Protein AF-A0A317IK65-F1 (afdb_monomer_lite)

Structure (mmCIF, N/CA/C/O backbone):
data_AF-A0A317IK65-F1
#
_entry.id   AF-A0A317IK65-F1
#
loop_
_atom_site.group_PDB
_atom_site.id
_atom_site.type_symbol
_atom_site.label_atom_id
_atom_site.label_alt_id
_atom_site.label_comp_id
_atom_site.label_asym_id
_atom_site.label_entity_id
_atom_site.label_seq_id
_atom_site.pdbx_PDB_ins_code
_atom_site.Cartn_x
_atom_site.Cartn_y
_atom_site.Cartn_z
_atom_site.occupancy
_atom_site.B_iso_or_equiv
_atom_site.auth_seq_id
_atom_site.auth_comp_id
_atom_site.auth_asym_id
_atom_site.auth_atom_id
_atom_site.pdbx_PDB_model_num
ATOM 1 N N . ILE A 1 1 ? 8.938 -0.773 -7.527 1.00 94.44 1 ILE A N 1
ATOM 2 C CA . ILE A 1 1 ? 9.910 -1.895 -7.416 1.00 94.44 1 ILE A CA 1
ATOM 3 C C . ILE A 1 1 ? 11.102 -1.515 -8.266 1.00 94.44 1 ILE A C 1
ATOM 5 O O . ILE A 1 1 ? 10.893 -1.146 -9.417 1.00 94.44 1 ILE A O 1
ATOM 9 N N . ASP A 1 2 ? 12.307 -1.528 -7.704 1.00 94.75 2 ASP A N 1
ATOM 10 C CA . ASP A 1 2 ? 13.546 -1.118 -8.379 1.00 94.75 2 ASP A CA 1
ATOM 11 C C . ASP A 1 2 ? 13.463 0.297 -8.987 1.00 94.75 2 ASP A C 1
ATOM 13 O O . ASP A 1 2 ? 14.029 0.568 -10.044 1.00 94.75 2 ASP A O 1
ATOM 17 N N . GLY A 1 3 ? 12.701 1.200 -8.351 1.00 91.25 3 GLY A N 1
ATOM 18 C CA . GLY A 1 3 ? 12.436 2.548 -8.866 1.00 91.25 3 GLY A CA 1
ATOM 19 C C . GLY A 1 3 ? 11.567 2.611 -10.130 1.00 91.25 3 GLY A C 1
ATOM 20 O O . GLY A 1 3 ? 11.463 3.677 -10.730 1.00 91.25 3 GLY A O 1
ATOM 21 N N . LYS A 1 4 ? 10.958 1.497 -10.554 1.00 90.12 4 LYS A N 1
ATOM 22 C CA . LYS A 1 4 ? 10.072 1.428 -11.724 1.00 90.12 4 LYS A CA 1
ATOM 23 C C . LYS A 1 4 ? 8.605 1.589 -11.332 1.00 90.12 4 LYS A C 1
ATOM 25 O O . LYS A 1 4 ? 8.147 0.979 -10.355 1.00 90.12 4 LYS A O 1
ATOM 30 N N . ASP A 1 5 ? 7.886 2.338 -12.163 1.00 89.88 5 ASP A N 1
ATOM 31 C CA . ASP A 1 5 ? 6.432 2.482 -12.123 1.00 89.88 5 ASP A CA 1
ATOM 32 C C . ASP A 1 5 ? 5.714 1.216 -12.617 1.00 89.88 5 ASP A C 1
ATOM 34 O O . ASP A 1 5 ? 6.293 0.356 -13.287 1.00 89.88 5 ASP A O 1
ATOM 38 N N . GLN A 1 6 ? 4.424 1.106 -12.289 1.00 90.69 6 GLN A N 1
ATOM 39 C CA . GLN A 1 6 ? 3.579 -0.019 -12.714 1.00 90.69 6 GLN A CA 1
ATOM 40 C C . GLN A 1 6 ? 3.214 0.023 -14.205 1.00 90.69 6 GLN A C 1
ATOM 42 O O . GLN A 1 6 ? 2.870 -1.007 -14.775 1.00 90.69 6 GLN A O 1
ATOM 47 N N . ALA A 1 7 ? 3.278 1.203 -14.821 1.00 89.44 7 ALA A N 1
ATOM 48 C CA . ALA A 1 7 ? 3.057 1.431 -16.245 1.00 89.44 7 ALA A CA 1
ATOM 49 C C . ALA A 1 7 ? 3.929 2.604 -16.709 1.00 89.44 7 ALA A C 1
ATOM 51 O O . ALA A 1 7 ? 4.247 3.490 -15.915 1.00 89.44 7 ALA A O 1
ATOM 52 N N . VAL A 1 8 ? 4.281 2.638 -17.994 1.00 87.88 8 VAL A N 1
ATOM 53 C CA . VAL A 1 8 ? 5.137 3.686 -18.571 1.00 87.88 8 VAL A CA 1
ATOM 54 C C . VAL A 1 8 ? 4.265 4.711 -19.302 1.00 87.88 8 VAL A C 1
ATOM 56 O O . VAL A 1 8 ? 3.518 4.321 -20.197 1.00 87.88 8 VAL A O 1
ATOM 59 N N . PRO A 1 9 ? 4.320 6.015 -18.974 1.00 86.69 9 PRO A N 1
ATOM 60 C CA . PRO A 1 9 ? 3.603 7.037 -19.735 1.00 86.69 9 PRO A CA 1
ATOM 61 C C . PRO A 1 9 ? 4.083 7.096 -21.195 1.00 86.69 9 PRO A C 1
ATOM 63 O O . PRO A 1 9 ? 5.280 7.205 -21.448 1.00 86.69 9 PRO A O 1
ATOM 66 N N . SER A 1 10 ? 3.157 7.083 -22.157 1.00 90.00 10 SER A N 1
ATOM 67 C CA . SER A 1 10 ? 3.445 7.115 -23.606 1.00 90.00 10 SER A CA 1
ATOM 68 C C . SER A 1 10 ? 2.719 8.261 -24.327 1.00 90.00 10 SER A C 1
ATOM 70 O O . SER A 1 10 ? 2.230 8.151 -25.455 1.00 90.00 10 SER A O 1
ATOM 72 N N . GLY A 1 11 ? 2.655 9.410 -23.650 1.00 88.25 11 GLY A N 1
ATOM 73 C CA . GLY A 1 11 ? 2.029 10.648 -24.117 1.00 88.25 11 GLY A CA 1
ATOM 74 C C . GLY A 1 11 ? 0.787 11.033 -23.306 1.00 88.25 11 GLY A C 1
ATOM 75 O O . GLY A 1 11 ? 0.463 10.380 -22.313 1.00 88.25 11 GLY A O 1
ATOM 76 N N . PRO A 1 12 ? 0.075 12.103 -23.707 1.00 85.06 12 PRO A N 1
ATOM 77 C CA . PRO A 1 12 ? -1.125 12.543 -23.005 1.00 85.06 12 PRO A CA 1
ATOM 78 C C . PRO A 1 12 ? -2.158 11.420 -22.945 1.00 85.06 12 PRO A C 1
ATOM 80 O O . PRO A 1 12 ? -2.553 10.887 -23.983 1.00 85.06 12 PRO A O 1
ATOM 83 N N . PHE A 1 13 ? -2.571 11.066 -21.727 1.00 81.38 13 PHE A N 1
ATOM 84 C CA . PHE A 1 13 ? -3.575 10.033 -21.462 1.00 81.38 13 PHE A CA 1
ATOM 85 C C . PHE A 1 13 ? -3.261 8.662 -22.091 1.00 81.38 13 PHE A C 1
ATOM 87 O O . PHE A 1 13 ? -4.177 7.910 -22.428 1.00 81.38 13 PHE A O 1
ATOM 94 N N . ARG A 1 14 ? -1.975 8.324 -22.265 1.00 85.69 14 ARG A N 1
ATOM 95 C CA . ARG A 1 14 ? -1.529 7.033 -22.804 1.00 85.69 14 ARG A CA 1
ATOM 96 C C . ARG A 1 14 ? -0.479 6.386 -21.914 1.00 85.69 14 ARG A C 1
ATOM 98 O O . ARG A 1 14 ? 0.385 7.063 -21.362 1.00 85.69 14 ARG A O 1
ATOM 105 N N . TRP A 1 15 ? -0.570 5.063 -21.810 1.00 87.94 15 TRP A N 1
ATOM 106 C CA . TRP A 1 15 ? 0.341 4.234 -21.033 1.00 87.94 15 TRP A CA 1
ATOM 107 C C . TRP A 1 15 ? 0.697 2.968 -21.805 1.00 87.94 15 TRP A C 1
ATOM 109 O O . TRP A 1 15 ? -0.167 2.324 -22.402 1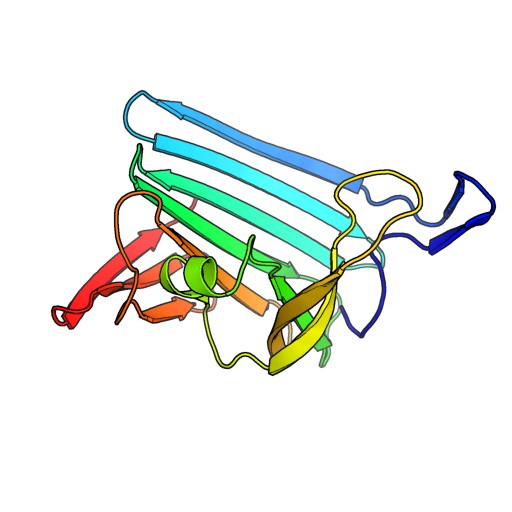.00 87.94 15 TRP A O 1
ATOM 119 N N . GLU A 1 16 ? 1.970 2.606 -21.755 1.00 87.25 16 GLU A N 1
ATOM 120 C CA . GLU A 1 16 ? 2.516 1.333 -22.204 1.00 87.25 16 GLU A CA 1
ATOM 121 C C . GLU A 1 16 ? 2.720 0.391 -21.016 1.00 87.25 16 GLU A C 1
ATOM 123 O O . GLU A 1 16 ? 2.941 0.824 -19.883 1.00 87.25 16 GLU A O 1
ATOM 128 N N . GLY A 1 17 ? 2.637 -0.915 -21.282 1.00 85.31 17 GLY A N 1
ATOM 129 C CA . GLY A 1 17 ? 2.792 -1.930 -20.240 1.00 85.31 17 GLY A CA 1
ATOM 130 C C . GLY A 1 17 ? 1.675 -1.866 -19.200 1.00 85.31 17 GLY A C 1
ATOM 131 O O . GLY A 1 17 ? 1.952 -1.806 -18.007 1.00 85.31 17 GLY A O 1
ATOM 132 N N . ARG A 1 18 ? 0.411 -1.839 -19.651 1.00 87.88 18 ARG A N 1
ATOM 133 C CA . ARG A 1 18 ? -0.749 -1.819 -18.751 1.00 87.88 18 ARG A CA 1
ATOM 134 C C . ARG A 1 18 ? -0.673 -3.011 -17.778 1.00 87.88 18 ARG A C 1
ATOM 136 O O . ARG A 1 18 ? -0.592 -4.143 -18.257 1.00 87.88 18 ARG A O 1
ATOM 143 N N . PRO A 1 19 ? -0.753 -2.781 -16.456 1.00 93.12 19 PRO A N 1
ATOM 144 C CA . PRO A 1 19 ? -0.772 -3.866 -15.489 1.00 93.12 19 PRO A CA 1
ATOM 145 C C . PRO A 1 19 ? -2.021 -4.735 -15.658 1.00 93.12 19 PRO A C 1
ATOM 147 O O . PRO A 1 19 ? -3.117 -4.231 -15.929 1.00 93.12 19 PRO A O 1
ATOM 150 N N . GLU A 1 20 ? -1.864 -6.036 -15.446 1.00 95.62 20 GLU A N 1
ATOM 151 C CA . GLU A 1 20 ? -2.983 -6.964 -15.301 1.00 95.62 20 GLU A CA 1
ATOM 152 C C . GLU A 1 20 ? -3.437 -6.958 -13.840 1.00 95.62 20 GLU A C 1
ATOM 154 O O . GLU A 1 20 ? -2.630 -7.166 -12.936 1.00 95.62 20 GLU A O 1
ATOM 159 N N . THR A 1 21 ? -4.721 -6.714 -13.586 1.00 96.81 21 THR A N 1
ATOM 160 C CA . THR A 1 21 ? -5.263 -6.646 -12.225 1.00 96.81 21 THR A CA 1
ATOM 161 C C . THR A 1 21 ? -6.387 -7.649 -12.022 1.00 96.81 21 THR A C 1
ATOM 163 O O . THR A 1 21 ? -7.193 -7.900 -12.919 1.00 96.81 21 THR A O 1
ATOM 166 N N . ARG A 1 22 ? -6.456 -8.224 -10.818 1.00 97.62 22 ARG A N 1
ATOM 167 C CA . ARG A 1 22 ? -7.472 -9.216 -10.460 1.00 97.62 22 ARG A CA 1
ATOM 168 C C . ARG A 1 22 ? -7.862 -9.108 -8.990 1.00 97.62 22 ARG A C 1
ATOM 170 O O . ARG A 1 22 ? -6.997 -9.082 -8.120 1.00 97.62 22 ARG A O 1
ATOM 177 N N . ILE A 1 23 ? -9.166 -9.136 -8.715 1.00 98.25 23 ILE A N 1
ATOM 178 C CA . ILE A 1 23 ? -9.695 -9.418 -7.374 1.00 98.25 23 ILE A CA 1
ATOM 179 C C . ILE A 1 23 ? -9.747 -10.941 -7.214 1.00 98.25 23 ILE A C 1
ATOM 181 O O . ILE A 1 23 ? -10.359 -11.633 -8.031 1.00 98.25 23 ILE A O 1
ATOM 185 N N . ARG A 1 24 ? -9.063 -11.466 -6.197 1.00 95.88 24 ARG A N 1
ATOM 186 C CA . ARG A 1 24 ? -9.030 -12.897 -5.860 1.00 95.88 24 ARG A CA 1
ATOM 187 C C . ARG A 1 24 ? -10.149 -13.250 -4.891 1.00 95.88 24 ARG A C 1
ATOM 189 O O . ARG A 1 24 ? -10.816 -14.260 -5.080 1.00 95.88 24 ARG A O 1
ATOM 196 N N . GLU A 1 25 ? -10.361 -12.392 -3.898 1.00 95.56 25 GLU A N 1
ATOM 197 C CA . GLU A 1 25 ? -11.394 -12.549 -2.882 1.00 95.56 25 GLU A CA 1
ATOM 198 C C . GLU A 1 25 ? -11.934 -11.180 -2.458 1.00 95.56 25 GLU A C 1
ATOM 200 O O . GLU A 1 25 ? -11.194 -10.198 -2.353 1.00 95.56 25 GLU A O 1
ATOM 205 N N . TRP A 1 26 ? -13.238 -11.132 -2.208 1.00 97.25 26 TRP A N 1
ATOM 206 C CA . TRP A 1 26 ? -13.921 -10.001 -1.601 1.00 97.25 26 TRP A CA 1
ATOM 207 C C . TRP A 1 26 ? -15.012 -10.526 -0.674 1.00 97.25 26 TRP A C 1
ATOM 209 O O . TRP A 1 26 ? -15.854 -11.322 -1.095 1.00 97.25 26 TRP A O 1
ATOM 219 N N . ALA A 1 27 ? -15.018 -10.061 0.570 1.00 95.50 27 ALA A N 1
ATOM 220 C CA . ALA A 1 27 ? -16.060 -10.381 1.533 1.00 95.50 27 ALA A CA 1
ATOM 221 C C . ALA A 1 27 ? -16.355 -9.170 2.417 1.00 95.50 27 ALA A C 1
ATOM 223 O O . ALA A 1 27 ? -15.445 -8.460 2.839 1.00 95.50 27 ALA A O 1
ATOM 224 N N . SER A 1 28 ? -17.631 -8.965 2.731 1.00 97.19 28 SER A N 1
ATOM 225 C CA . SER A 1 28 ? -18.087 -7.899 3.620 1.00 97.19 28 SER A CA 1
ATOM 226 C C . SER A 1 28 ? -19.099 -8.461 4.612 1.00 97.19 28 SER A C 1
ATOM 228 O O . SER A 1 28 ? -20.075 -9.098 4.216 1.00 97.19 28 SER A O 1
ATOM 230 N N . THR A 1 29 ? -18.850 -8.250 5.900 1.00 95.81 29 THR A N 1
ATOM 231 C CA . THR A 1 29 ? -19.754 -8.573 7.011 1.00 95.81 29 THR A CA 1
ATOM 232 C C . THR A 1 29 ? -19.970 -7.323 7.870 1.00 95.81 29 THR A C 1
ATOM 234 O O . THR A 1 29 ? -19.255 -6.327 7.697 1.00 95.81 29 THR A O 1
ATOM 237 N N . PRO A 1 30 ? -20.934 -7.320 8.807 1.00 97.00 30 PRO A N 1
ATOM 238 C CA . PRO A 1 30 ? -21.096 -6.200 9.735 1.00 97.00 30 PRO A CA 1
ATOM 239 C C . PRO A 1 30 ? -19.833 -5.898 10.561 1.00 97.00 30 PRO A C 1
ATOM 241 O O . PRO A 1 30 ? -19.576 -4.743 10.884 1.00 97.00 30 PRO A O 1
ATOM 244 N N . GLU A 1 31 ? -19.013 -6.911 10.849 1.00 92.56 31 GLU A N 1
ATOM 245 C CA . GLU A 1 31 ? -17.827 -6.812 11.707 1.00 92.56 31 GLU A CA 1
ATOM 246 C C . GLU A 1 31 ? -16.533 -6.558 10.924 1.00 92.56 31 GLU A C 1
ATOM 248 O O . GLU A 1 31 ? -15.577 -6.011 11.480 1.00 92.56 31 GLU A O 1
ATOM 253 N N . ARG A 1 32 ? -16.457 -6.967 9.648 1.00 92.00 32 ARG A N 1
ATOM 254 C CA . ARG A 1 32 ? -15.226 -6.828 8.857 1.00 92.00 32 ARG A CA 1
ATOM 255 C C . ARG A 1 32 ? -15.428 -6.738 7.348 1.00 92.00 32 ARG A C 1
ATOM 257 O O . ARG A 1 32 ? -16.393 -7.279 6.822 1.00 92.00 32 ARG A O 1
ATOM 264 N N . ASP A 1 33 ? -14.452 -6.157 6.655 1.00 95.44 33 ASP A N 1
ATOM 265 C CA . ASP A 1 33 ? -14.266 -6.306 5.205 1.00 95.44 33 ASP A CA 1
ATOM 266 C C . ASP A 1 33 ? -12.922 -6.963 4.894 1.00 95.44 33 ASP A C 1
ATOM 268 O O . ASP A 1 33 ? -11.916 -6.664 5.539 1.00 95.44 33 ASP A O 1
ATOM 272 N N . LEU A 1 34 ? -12.905 -7.830 3.886 1.00 94.94 34 LEU A N 1
ATOM 273 C CA . LEU A 1 34 ? -11.715 -8.458 3.325 1.00 94.94 34 LEU A CA 1
ATOM 274 C C . LEU A 1 34 ? -11.653 -8.160 1.826 1.00 94.94 34 LEU A C 1
ATOM 276 O O . LEU A 1 34 ? -12.601 -8.442 1.093 1.00 94.94 34 LEU A O 1
ATOM 280 N N . LEU A 1 35 ? -10.510 -7.651 1.371 1.00 96.56 35 LEU A N 1
ATOM 281 C CA . LEU A 1 35 ? -10.153 -7.579 -0.044 1.00 96.56 35 LEU A CA 1
ATOM 282 C C . LEU A 1 35 ? -8.807 -8.263 -0.242 1.0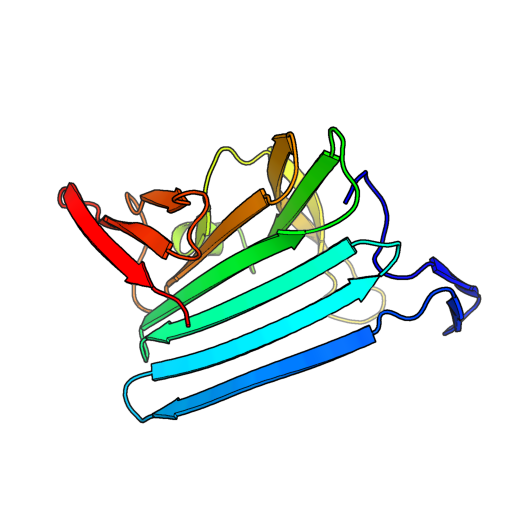0 96.56 35 LEU A C 1
ATOM 284 O O . LEU A 1 35 ? -7.841 -7.912 0.429 1.00 96.56 35 LEU A O 1
ATOM 288 N N . ASP A 1 36 ? -8.733 -9.176 -1.201 1.00 96.00 36 ASP A N 1
ATOM 289 C CA . ASP A 1 36 ? -7.489 -9.732 -1.723 1.00 96.00 36 ASP A CA 1
ATOM 290 C C . ASP A 1 36 ? -7.416 -9.455 -3.223 1.00 96.00 36 ASP A C 1
ATOM 292 O O . ASP A 1 36 ? -8.237 -9.952 -4.000 1.00 96.00 36 ASP A O 1
ATOM 296 N N . ALA A 1 37 ? -6.443 -8.649 -3.634 1.00 97.56 37 ALA A N 1
ATOM 297 C CA . ALA A 1 37 ? -6.256 -8.272 -5.025 1.00 97.56 37 ALA A CA 1
ATOM 298 C C . ALA A 1 37 ? -4.783 -8.348 -5.425 1.00 97.56 37 ALA A C 1
ATOM 300 O O . ALA A 1 37 ? -3.886 -8.112 -4.618 1.00 97.56 37 ALA A O 1
ATOM 301 N N . GLU A 1 38 ? -4.536 -8.645 -6.695 1.00 97.25 38 GLU A N 1
ATOM 302 C CA . GLU A 1 38 ? -3.197 -8.670 -7.273 1.00 97.25 38 GLU A CA 1
ATOM 303 C C . GLU A 1 38 ? -3.091 -7.783 -8.513 1.00 97.25 38 GLU A C 1
ATOM 305 O O . GLU A 1 38 ? -4.058 -7.573 -9.250 1.00 97.25 38 GLU A O 1
ATOM 310 N N . CYS A 1 39 ? -1.885 -7.269 -8.721 1.00 97.12 39 CYS A N 1
ATOM 311 C CA . CYS A 1 39 ? -1.460 -6.489 -9.868 1.00 97.12 39 CYS A CA 1
ATOM 312 C C . CYS A 1 39 ? -0.180 -7.121 -10.429 1.00 97.12 39 CYS A C 1
ATOM 314 O O . CYS A 1 39 ? 0.795 -7.296 -9.696 1.00 97.12 39 CYS A O 1
ATOM 316 N N . ARG A 1 40 ? -0.176 -7.480 -11.714 1.00 96.88 40 ARG A N 1
ATOM 317 C CA . ARG A 1 40 ? 0.965 -8.075 -12.416 1.00 96.88 40 ARG A CA 1
ATOM 318 C C . ARG A 1 40 ? 1.516 -7.080 -13.422 1.00 96.88 40 ARG A C 1
ATOM 320 O O . ARG A 1 40 ? 0.780 -6.574 -14.267 1.00 96.88 40 ARG A O 1
ATOM 327 N N . TYR A 1 41 ? 2.810 -6.802 -13.331 1.00 95.00 41 TYR A N 1
ATOM 328 C CA . TYR A 1 41 ? 3.493 -5.865 -14.220 1.00 95.00 41 TYR A CA 1
ATOM 329 C C . TYR A 1 41 ? 4.996 -6.127 -14.214 1.00 95.00 41 TYR A C 1
ATOM 331 O O . TYR A 1 41 ? 5.568 -6.481 -13.187 1.00 95.00 41 TYR A O 1
ATOM 339 N N . SER A 1 42 ? 5.652 -5.950 -15.362 1.00 92.69 42 SER A N 1
ATOM 340 C CA . SER A 1 42 ? 7.118 -6.036 -15.480 1.00 92.69 42 SER A CA 1
ATOM 341 C C . SER A 1 42 ? 7.744 -7.311 -14.876 1.00 92.69 42 SER A C 1
ATOM 343 O O . SER A 1 42 ? 8.855 -7.264 -14.356 1.00 92.69 42 SER A O 1
ATOM 345 N N . GLY A 1 43 ? 7.029 -8.443 -14.925 1.00 94.06 43 GLY A N 1
ATOM 346 C CA . GLY A 1 43 ? 7.463 -9.727 -14.353 1.00 94.06 43 GLY A CA 1
ATOM 347 C C . GLY A 1 43 ? 7.220 -9.899 -12.847 1.00 94.06 43 GLY A C 1
ATOM 348 O O . GLY A 1 43 ? 7.501 -10.969 -12.316 1.00 94.06 43 GLY A O 1
ATOM 349 N N . PHE A 1 44 ? 6.677 -8.889 -12.167 1.00 96.69 44 PHE A N 1
ATOM 350 C CA . PHE A 1 44 ? 6.337 -8.927 -10.747 1.00 96.69 44 PHE A CA 1
ATOM 351 C C . PHE A 1 44 ? 4.845 -9.165 -10.523 1.00 96.69 44 PHE A C 1
ATOM 353 O O . PHE A 1 44 ? 4.005 -8.823 -11.360 1.00 96.69 44 PHE A O 1
ATOM 360 N N . VAL A 1 45 ? 4.524 -9.695 -9.346 1.00 96.88 45 VAL A N 1
ATOM 361 C CA . VAL A 1 45 ? 3.174 -9.757 -8.791 1.00 96.88 45 VAL A CA 1
ATOM 362 C C . VAL A 1 45 ? 3.169 -8.961 -7.493 1.00 96.88 45 VAL A C 1
ATOM 364 O O . VAL A 1 45 ? 3.875 -9.301 -6.547 1.00 96.88 45 VAL A O 1
ATOM 367 N N . HIS A 1 46 ? 2.358 -7.909 -7.438 1.00 96.56 46 HIS A N 1
ATOM 368 C CA . HIS A 1 46 ? 2.024 -7.203 -6.207 1.00 96.56 46 HIS A CA 1
ATOM 369 C C . HIS A 1 46 ? 0.636 -7.644 -5.752 1.00 96.56 46 HIS A C 1
ATOM 371 O O . HIS A 1 46 ? -0.369 -7.235 -6.331 1.00 96.56 46 HIS A O 1
ATOM 377 N N . ARG A 1 47 ? 0.575 -8.477 -4.711 1.00 95.62 47 ARG A N 1
ATOM 378 C CA . ARG A 1 47 ? -0.672 -8.880 -4.052 1.00 95.62 47 ARG A CA 1
ATOM 379 C C . ARG A 1 47 ? -0.882 -8.025 -2.806 1.00 95.62 47 ARG A C 1
ATOM 381 O O . ARG A 1 47 ? -0.061 -8.066 -1.892 1.00 95.62 47 ARG A O 1
ATOM 388 N N . ARG A 1 48 ? -1.978 -7.266 -2.759 1.00 96.25 48 ARG A N 1
ATOM 389 C CA . ARG A 1 48 ? -2.387 -6.462 -1.604 1.00 96.25 48 ARG A CA 1
ATOM 390 C C . ARG A 1 48 ? -3.649 -7.042 -0.985 1.00 96.25 48 ARG A C 1
ATOM 392 O O . ARG A 1 48 ? -4.673 -7.185 -1.652 1.00 96.25 48 ARG A O 1
ATOM 399 N N . ARG A 1 49 ? -3.581 -7.289 0.320 1.00 94.75 49 ARG A N 1
ATOM 400 C CA . ARG A 1 49 ? -4.738 -7.635 1.143 1.00 94.75 49 ARG A CA 1
ATOM 401 C C . ARG A 1 49 ? -5.097 -6.507 2.085 1.00 94.75 49 ARG A C 1
ATOM 403 O O . ARG A 1 49 ? -4.219 -5.920 2.714 1.00 94.75 49 ARG A O 1
ATOM 410 N N . PHE A 1 50 ? -6.392 -6.264 2.202 1.00 94.81 50 PHE A N 1
ATOM 411 C CA . PHE A 1 50 ? -6.983 -5.379 3.187 1.00 94.81 50 PHE A CA 1
ATOM 412 C C . PHE A 1 50 ? -7.880 -6.191 4.108 1.00 94.81 50 PHE A C 1
ATOM 414 O O . PHE A 1 50 ? -8.726 -6.942 3.630 1.00 94.81 50 PHE A O 1
ATOM 421 N N . LEU A 1 51 ? -7.730 -5.995 5.413 1.00 93.25 51 LEU A N 1
ATOM 422 C CA . LEU A 1 51 ? -8.708 -6.423 6.405 1.00 93.25 51 LEU A CA 1
ATOM 423 C C . LEU A 1 51 ? -9.127 -5.206 7.207 1.00 93.25 51 LEU A C 1
ATOM 425 O O . LEU A 1 51 ? -8.347 -4.678 7.999 1.00 93.25 51 LEU A O 1
ATOM 429 N N . PHE A 1 52 ? -10.356 -4.766 6.990 1.00 92.62 52 PHE A N 1
ATOM 430 C CA . PHE A 1 52 ? -10.960 -3.720 7.789 1.00 92.62 52 PHE A CA 1
ATOM 431 C C . PHE A 1 52 ? -11.750 -4.365 8.921 1.00 92.62 52 PHE A C 1
ATOM 433 O O . PHE A 1 52 ? -12.729 -5.057 8.670 1.00 92.62 52 PHE A O 1
ATOM 440 N N . LEU A 1 53 ? -11.315 -4.168 10.159 1.00 89.56 53 LEU A N 1
ATOM 441 C CA . LEU A 1 53 ? -12.050 -4.525 11.366 1.00 89.56 53 LEU A CA 1
ATOM 442 C C . LEU A 1 53 ? -12.893 -3.317 11.753 1.00 89.56 53 LEU A C 1
ATOM 444 O O . LEU A 1 53 ? -12.356 -2.293 12.182 1.00 89.56 53 LEU A O 1
ATOM 448 N N . LYS A 1 54 ? -14.201 -3.417 11.530 1.00 88.06 54 LYS A N 1
ATOM 449 C CA . LYS A 1 54 ? -15.092 -2.265 11.619 1.00 88.06 54 LYS A CA 1
ATOM 450 C C . LYS A 1 54 ? -15.324 -1.844 13.072 1.00 88.06 54 LYS A C 1
ATOM 452 O O . LYS A 1 54 ? -15.472 -2.717 13.927 1.00 88.06 54 LYS A O 1
ATOM 457 N N . PRO A 1 55 ? -15.440 -0.530 13.333 1.00 92.00 55 PRO A N 1
ATOM 458 C CA . PRO A 1 55 ? -15.171 0.590 12.418 1.00 92.00 55 PRO A CA 1
ATOM 459 C C . PRO A 1 55 ? -13.713 1.092 12.476 1.00 92.00 55 PRO A C 1
ATOM 461 O O . PRO A 1 55 ? -13.379 2.093 11.845 1.00 92.00 55 PRO A O 1
ATOM 464 N N . ASP A 1 56 ? -12.845 0.416 13.227 1.00 90.12 56 ASP A N 1
ATOM 465 C CA . ASP A 1 56 ? -11.711 1.083 13.862 1.00 90.12 56 ASP A CA 1
ATOM 466 C C . ASP A 1 56 ? -10.370 0.877 13.170 1.00 90.12 56 ASP A C 1
ATOM 468 O O . ASP A 1 56 ? -9.512 1.749 13.268 1.00 90.12 56 ASP A O 1
ATOM 472 N N . LEU A 1 57 ? -10.138 -0.263 12.514 1.00 90.06 57 LEU A N 1
ATOM 473 C CA . LEU A 1 57 ? -8.775 -0.666 12.165 1.00 90.06 57 LEU A CA 1
ATOM 474 C C . LEU A 1 57 ? -8.691 -1.299 10.783 1.00 90.06 57 LEU A C 1
ATOM 476 O O . LEU A 1 57 ? -9.257 -2.359 10.536 1.00 90.06 57 LEU A O 1
ATOM 480 N N . LEU A 1 58 ? -7.903 -0.694 9.902 1.00 93.56 58 LEU A N 1
ATOM 481 C CA . LEU A 1 58 ? -7.550 -1.245 8.602 1.00 93.56 58 LEU A CA 1
ATOM 482 C C . LEU A 1 58 ? -6.140 -1.829 8.648 1.00 93.56 58 LEU A C 1
ATOM 484 O O . LEU A 1 58 ? -5.177 -1.112 8.900 1.00 93.56 58 LEU A O 1
ATOM 488 N N . LEU A 1 59 ? -6.016 -3.119 8.356 1.00 92.56 59 LEU A N 1
ATOM 489 C CA . LEU A 1 59 ? -4.745 -3.814 8.178 1.00 92.56 59 LEU A CA 1
ATOM 490 C C . LEU A 1 59 ? -4.469 -3.998 6.688 1.00 92.56 59 LEU A C 1
ATOM 492 O O . LEU A 1 59 ? -5.359 -4.385 5.930 1.00 92.56 59 LEU A O 1
ATOM 496 N N . ILE A 1 60 ? -3.233 -3.725 6.280 1.00 94.62 60 ILE A N 1
ATOM 497 C CA . ILE A 1 60 ? -2.779 -3.755 4.891 1.00 94.62 60 ILE A CA 1
ATOM 498 C C . ILE A 1 60 ? -1.553 -4.656 4.820 1.00 94.62 60 ILE A C 1
ATOM 500 O O . ILE A 1 60 ? -0.592 -4.446 5.559 1.00 94.62 60 ILE A O 1
ATOM 504 N N . LEU A 1 61 ? -1.579 -5.644 3.929 1.00 93.31 61 LEU A N 1
ATOM 505 C CA . LEU A 1 61 ? -0.462 -6.552 3.688 1.00 93.31 61 LEU A CA 1
ATOM 506 C C . LEU A 1 61 ? -0.143 -6.597 2.200 1.00 93.31 61 LEU A C 1
ATOM 508 O O . LEU A 1 61 ? -0.958 -7.054 1.400 1.00 93.31 61 LEU A O 1
ATOM 512 N N . ASP A 1 62 ? 1.063 -6.168 1.864 1.00 94.31 62 ASP A N 1
ATOM 513 C CA . ASP A 1 62 ? 1.654 -6.301 0.545 1.00 94.31 62 ASP A CA 1
ATOM 514 C C . ASP A 1 62 ? 2.576 -7.511 0.516 1.00 94.31 62 ASP A C 1
ATOM 516 O O . ASP A 1 62 ? 3.477 -7.640 1.343 1.00 94.31 62 ASP A O 1
ATOM 520 N N . GLN A 1 63 ? 2.359 -8.378 -0.463 1.00 93.69 63 GLN A N 1
ATOM 521 C CA . GLN A 1 63 ? 3.245 -9.473 -0.819 1.00 93.69 63 GLN A CA 1
ATOM 522 C C . GLN A 1 63 ? 3.726 -9.243 -2.248 1.00 93.69 63 GLN A C 1
ATOM 524 O O . GLN A 1 63 ? 2.915 -9.074 -3.163 1.00 93.69 63 GLN A O 1
ATOM 529 N N . ILE A 1 64 ? 5.043 -9.215 -2.419 1.00 95.19 64 ILE A N 1
ATOM 530 C CA . ILE A 1 64 ? 5.690 -9.028 -3.712 1.00 95.19 64 ILE A CA 1
ATOM 531 C C . ILE A 1 64 ? 6.387 -10.320 -4.110 1.00 95.19 64 ILE A C 1
ATOM 533 O O . ILE A 1 64 ? 7.202 -10.846 -3.355 1.00 95.19 64 ILE A O 1
ATOM 537 N N . GLU A 1 65 ? 6.084 -10.797 -5.309 1.00 95.44 65 GLU A N 1
ATOM 538 C CA . GLU A 1 65 ? 6.721 -11.941 -5.959 1.00 95.44 65 GLU A CA 1
ATOM 539 C C . GLU A 1 65 ? 7.266 -11.508 -7.322 1.00 95.44 65 GLU A C 1
ATOM 541 O O . GLU A 1 65 ? 6.823 -10.506 -7.891 1.00 95.44 65 GLU A O 1
ATOM 546 N N . GLY A 1 66 ? 8.236 -12.242 -7.860 1.00 95.81 66 GLY A N 1
ATOM 547 C CA . GLY A 1 66 ? 8.872 -11.872 -9.117 1.00 95.81 66 GLY A CA 1
ATOM 548 C C . GLY A 1 66 ? 10.121 -12.693 -9.420 1.00 95.81 66 GLY A C 1
ATOM 549 O O . GLY A 1 66 ? 10.298 -13.770 -8.844 1.00 95.81 66 GLY A O 1
ATOM 550 N N . PRO A 1 67 ? 10.975 -12.199 -10.332 1.00 96.19 67 PRO A N 1
ATOM 551 C CA . PRO A 1 67 ? 12.226 -12.849 -10.696 1.00 96.19 67 PRO A CA 1
ATOM 552 C C . PRO A 1 67 ? 13.133 -13.107 -9.487 1.00 96.19 67 PRO A C 1
ATOM 554 O O . PRO A 1 67 ? 13.053 -12.433 -8.462 1.00 96.19 67 PRO A O 1
ATOM 557 N N . THR A 1 68 ? 14.025 -14.088 -9.617 1.00 93.88 68 THR A N 1
ATOM 558 C CA . THR A 1 68 ? 15.076 -14.332 -8.626 1.00 93.88 68 THR A CA 1
ATOM 559 C C . THR A 1 68 ? 16.096 -13.198 -8.635 1.00 93.88 68 THR A C 1
ATOM 561 O O . THR A 1 68 ? 16.488 -12.740 -9.709 1.00 93.88 68 THR A O 1
ATOM 564 N N . GLY A 1 69 ? 16.611 -12.839 -7.464 1.00 93.81 69 GLY A N 1
ATOM 565 C CA . GLY A 1 69 ? 17.647 -11.822 -7.317 1.00 93.81 69 GLY A CA 1
ATOM 566 C C . GLY A 1 69 ? 17.340 -10.867 -6.174 1.00 93.81 69 GLY A C 1
ATOM 567 O O . GLY A 1 69 ? 16.345 -11.024 -5.467 1.00 93.81 69 GLY A O 1
ATOM 568 N N . GLU A 1 70 ? 18.224 -9.892 -6.001 1.00 96.25 70 GLU A N 1
ATOM 569 C CA . GLU A 1 70 ? 18.039 -8.799 -5.053 1.00 96.25 70 GLU A CA 1
ATOM 570 C C . GLU A 1 70 ? 17.164 -7.714 -5.675 1.00 96.25 70 GLU A C 1
ATOM 572 O O . GLU A 1 70 ? 17.433 -7.246 -6.785 1.00 96.25 70 GLU A O 1
ATOM 577 N N . HIS A 1 71 ? 16.141 -7.294 -4.937 1.00 96.38 71 HIS A N 1
ATOM 578 C CA . HIS A 1 71 ? 15.205 -6.265 -5.365 1.00 96.38 71 HIS A CA 1
ATOM 579 C C . HIS A 1 71 ? 15.046 -5.185 -4.307 1.00 96.38 71 HIS A C 1
ATOM 581 O O . HIS A 1 71 ? 15.140 -5.428 -3.102 1.00 96.38 71 HIS A O 1
ATOM 587 N N . ARG A 1 72 ? 14.740 -3.975 -4.775 1.00 96.25 72 ARG A N 1
ATOM 588 C CA . ARG A 1 72 ? 14.364 -2.842 -3.938 1.00 96.25 72 ARG A CA 1
ATOM 589 C C . ARG A 1 72 ? 12.852 -2.661 -3.961 1.00 96.25 72 ARG A C 1
ATOM 591 O O . ARG A 1 72 ? 12.263 -2.275 -4.975 1.00 96.25 72 ARG A O 1
ATOM 598 N N . ILE A 1 73 ? 12.221 -2.918 -2.824 1.00 95.50 73 ILE A N 1
ATOM 599 C CA . ILE A 1 73 ? 10.779 -2.815 -2.631 1.00 95.50 73 ILE A CA 1
ATOM 600 C C . ILE A 1 73 ? 10.464 -1.572 -1.809 1.00 95.50 73 ILE A C 1
ATOM 602 O O . ILE A 1 73 ? 11.053 -1.334 -0.757 1.00 95.50 73 ILE A O 1
ATOM 606 N N . GLU A 1 74 ? 9.537 -0.771 -2.321 1.00 95.62 74 GLU A N 1
ATOM 607 C CA . GLU A 1 74 ? 9.200 0.552 -1.803 1.00 95.62 74 GLU A CA 1
ATOM 608 C C . GLU A 1 74 ? 7.685 0.605 -1.586 1.00 95.62 74 GLU A C 1
ATOM 610 O O . GLU A 1 74 ? 6.914 0.421 -2.532 1.00 95.62 74 GLU A O 1
ATOM 615 N N . GLN A 1 75 ? 7.254 0.842 -0.347 1.00 96.19 75 GLN A N 1
ATOM 616 C CA . GLN A 1 75 ? 5.850 1.079 -0.013 1.00 96.19 75 GLN A CA 1
ATOM 617 C C . GLN A 1 75 ? 5.685 2.533 0.429 1.00 96.19 75 GLN A C 1
ATOM 619 O O . GLN A 1 75 ? 6.139 2.932 1.504 1.00 96.19 75 GLN A O 1
ATOM 624 N N . PHE A 1 76 ? 5.037 3.325 -0.422 1.00 96.50 76 PHE A N 1
ATOM 625 C CA . PHE A 1 76 ? 4.823 4.753 -0.205 1.00 96.50 76 PHE A CA 1
ATOM 626 C C . PHE A 1 76 ? 3.508 5.022 0.528 1.00 96.50 76 PHE A C 1
ATOM 628 O O . PHE A 1 76 ? 2.461 4.476 0.176 1.00 96.50 76 PHE A O 1
ATOM 635 N N . TRP A 1 77 ? 3.567 5.916 1.514 1.00 96.56 77 TRP A N 1
ATOM 636 C CA . TRP A 1 77 ? 2.428 6.369 2.303 1.00 96.56 77 TRP A CA 1
ATOM 637 C C . TRP A 1 77 ? 2.349 7.887 2.296 1.00 96.56 77 TRP A C 1
ATOM 639 O O . TRP A 1 77 ? 3.336 8.571 2.564 1.00 96.56 77 TRP A O 1
ATOM 649 N N . HIS A 1 78 ? 1.151 8.402 2.042 1.00 95.62 78 HIS A N 1
ATOM 650 C CA . HIS A 1 78 ? 0.852 9.828 2.044 1.00 95.62 78 HIS A CA 1
ATOM 651 C C . HIS A 1 78 ? -0.237 10.086 3.082 1.00 95.62 78 HIS A C 1
ATOM 653 O O . HIS A 1 78 ? -1.371 9.632 2.925 1.00 95.62 78 HIS A O 1
ATOM 659 N N . ALA A 1 79 ? 0.106 10.788 4.158 1.00 91.75 79 ALA A N 1
ATOM 660 C CA . ALA A 1 79 ? -0.853 11.124 5.200 1.00 91.75 79 ALA A CA 1
ATOM 661 C C . ALA A 1 79 ? -1.624 12.406 4.843 1.00 91.75 79 ALA A C 1
ATOM 663 O O . ALA A 1 79 ? -1.106 13.306 4.182 1.00 91.75 79 ALA A O 1
ATOM 664 N N . GLY A 1 80 ? -2.867 12.522 5.321 1.00 88.50 80 GLY A N 1
ATOM 665 C CA . GLY A 1 80 ? -3.711 13.704 5.084 1.00 88.50 80 GLY A CA 1
ATOM 666 C C . GLY A 1 80 ? -3.202 15.002 5.734 1.00 88.50 80 GLY A C 1
ATOM 667 O O . GLY A 1 80 ? -3.752 16.069 5.463 1.00 88.50 80 GLY A O 1
ATOM 668 N N . GLY A 1 81 ? -2.170 14.908 6.572 1.00 88.38 81 GLY A N 1
ATOM 669 C CA . GLY A 1 81 ? -1.497 15.986 7.289 1.00 88.38 81 GLY A CA 1
ATOM 670 C C . GLY A 1 81 ? -0.571 15.402 8.368 1.00 88.38 81 GLY A C 1
ATOM 671 O O . GLY A 1 81 ? -0.615 14.191 8.601 1.00 88.38 81 GLY A O 1
ATOM 672 N N . PRO A 1 82 ? 0.245 16.222 9.054 1.00 88.00 82 PRO A N 1
ATOM 673 C CA . PRO A 1 82 ? 1.203 15.737 10.050 1.00 88.00 82 PRO A CA 1
ATOM 674 C C . PRO A 1 82 ? 0.574 14.896 11.170 1.00 88.00 82 PRO A C 1
ATOM 676 O O . PRO A 1 82 ? 1.133 13.871 11.546 1.00 88.00 82 PRO A O 1
ATOM 679 N N . GLN A 1 83 ? -0.614 15.274 11.660 1.00 88.81 83 GLN A N 1
ATOM 680 C CA . GLN A 1 83 ? -1.303 14.558 12.743 1.00 88.81 83 GLN A CA 1
ATOM 681 C C . GLN A 1 83 ? -1.797 13.167 12.322 1.00 88.81 83 GLN A C 1
ATOM 683 O O . GLN A 1 83 ? -1.901 12.274 13.158 1.00 88.81 83 GLN A O 1
ATOM 688 N N . ALA A 1 84 ? -2.075 12.957 11.031 1.00 90.50 84 ALA A N 1
ATOM 689 C CA . ALA A 1 84 ? -2.565 11.672 10.536 1.00 90.50 84 ALA A CA 1
ATOM 690 C C . ALA A 1 84 ? -1.502 10.563 10.629 1.00 90.50 84 ALA A C 1
ATOM 692 O O . ALA A 1 84 ? -1.854 9.388 10.646 1.00 90.50 84 ALA A O 1
ATOM 693 N N . TRP A 1 85 ? -0.218 10.912 10.766 1.00 91.56 85 TRP A N 1
ATOM 694 C CA . TRP A 1 85 ? 0.840 9.930 11.006 1.00 91.56 85 TRP A CA 1
ATOM 695 C C . TRP A 1 85 ? 0.702 9.188 12.337 1.00 91.56 85 TRP A C 1
ATOM 697 O O . TRP A 1 85 ? 1.192 8.068 12.435 1.00 91.56 85 TRP A O 1
ATOM 707 N N . ASN A 1 86 ? 0.008 9.758 13.327 1.00 90.94 86 ASN A N 1
ATOM 708 C CA . ASN A 1 86 ? -0.249 9.088 14.607 1.00 90.94 86 ASN A CA 1
ATOM 709 C C . ASN A 1 86 ? -1.200 7.891 14.435 1.00 90.94 86 ASN A C 1
ATOM 711 O O . ASN A 1 86 ? -1.148 6.914 15.172 1.00 90.94 86 ASN A O 1
ATOM 715 N N . ALA A 1 87 ? -2.048 7.928 13.410 1.00 92.19 87 ALA A N 1
ATOM 716 C CA . ALA A 1 87 ? -2.993 6.865 13.108 1.00 92.19 87 ALA A CA 1
ATOM 717 C C . ALA A 1 87 ? -2.417 5.778 12.184 1.00 92.19 87 ALA A C 1
ATOM 719 O O . ALA A 1 87 ? -3.156 4.876 11.797 1.00 92.19 87 ALA A O 1
ATOM 720 N N . ILE A 1 88 ? -1.136 5.859 11.798 1.00 92.88 88 ILE A N 1
ATOM 721 C CA . ILE A 1 88 ? -0.510 4.949 10.830 1.00 92.88 88 ILE A CA 1
ATOM 722 C C . ILE A 1 88 ? 0.674 4.230 11.481 1.00 92.88 88 ILE A C 1
ATOM 724 O O . ILE A 1 88 ? 1.640 4.860 11.908 1.00 92.88 88 ILE A O 1
ATOM 728 N N . ALA A 1 89 ? 0.642 2.899 11.476 1.00 92.31 89 ALA A N 1
ATOM 729 C CA . ALA A 1 89 ? 1.783 2.062 11.841 1.00 92.31 89 ALA A CA 1
ATOM 730 C C . ALA A 1 89 ? 2.289 1.305 10.612 1.00 92.31 89 ALA A C 1
ATOM 732 O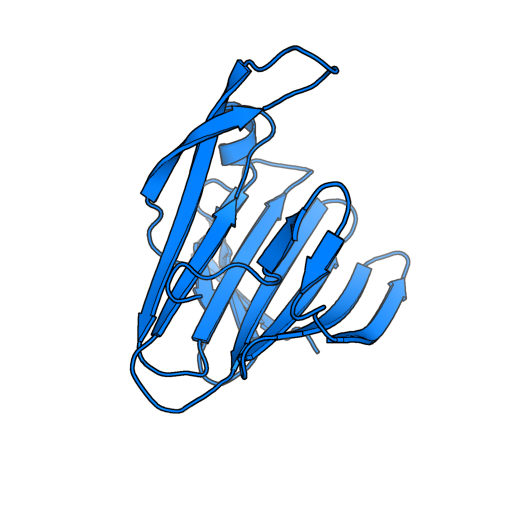 O . ALA A 1 89 ? 1.489 0.772 9.848 1.00 92.31 89 ALA A O 1
ATOM 733 N N . LEU A 1 90 ? 3.608 1.237 10.431 1.00 92.50 90 LEU A N 1
ATOM 734 C CA . LEU A 1 90 ? 4.256 0.642 9.259 1.00 92.50 90 LEU A CA 1
ATOM 735 C C . LEU A 1 90 ? 5.260 -0.430 9.695 1.00 92.50 90 LEU A C 1
ATOM 737 O O . LEU A 1 90 ? 5.908 -0.293 10.734 1.00 92.50 90 LEU A O 1
ATOM 741 N N . SER A 1 91 ? 5.385 -1.511 8.924 1.00 89.31 91 SER A N 1
ATOM 742 C CA . SER A 1 91 ? 6.394 -2.540 9.179 1.00 89.31 91 SER A CA 1
ATOM 743 C C . SER A 1 91 ? 7.771 -2.046 8.741 1.00 89.31 91 SER A C 1
ATOM 745 O O . SER A 1 91 ? 7.969 -1.787 7.561 1.00 89.31 91 SER A O 1
ATOM 747 N N . GLY A 1 92 ? 8.736 -1.976 9.653 1.00 85.38 92 GLY A N 1
ATOM 748 C CA . GLY A 1 92 ? 10.114 -1.593 9.328 1.00 85.38 92 GLY A CA 1
ATOM 749 C C . GLY A 1 92 ? 10.404 -0.098 9.472 1.00 85.38 92 GLY A C 1
ATOM 750 O O . GLY A 1 92 ? 9.582 0.680 9.953 1.00 85.38 92 GLY A O 1
ATOM 751 N N . SER A 1 93 ? 11.629 0.291 9.119 1.00 87.81 93 SER A N 1
ATOM 752 C CA . SER A 1 93 ? 12.056 1.688 9.148 1.00 87.81 93 SER A CA 1
ATOM 753 C C . SER A 1 93 ? 11.469 2.463 7.971 1.00 87.81 93 SER A C 1
ATOM 755 O O . SER A 1 93 ? 11.287 1.937 6.873 1.00 87.81 93 SER A O 1
ATOM 757 N N . THR A 1 94 ? 11.189 3.742 8.209 1.00 93.38 94 THR A N 1
ATOM 758 C CA . THR A 1 94 ? 10.644 4.641 7.193 1.00 93.38 94 THR A CA 1
ATOM 759 C C . THR A 1 94 ? 11.609 5.772 6.899 1.00 93.38 94 THR A C 1
ATOM 761 O O . THR A 1 94 ? 12.162 6.363 7.828 1.00 93.38 94 THR A O 1
ATOM 764 N N . THR A 1 95 ? 11.723 6.144 5.631 1.00 94.94 95 THR A N 1
ATOM 765 C CA . THR A 1 95 ? 12.375 7.388 5.214 1.00 94.94 95 THR A CA 1
ATOM 766 C C . THR A 1 95 ? 11.308 8.417 4.863 1.00 94.94 95 THR A C 1
ATOM 768 O O . THR A 1 95 ? 10.399 8.128 4.084 1.00 94.94 95 THR A O 1
ATOM 771 N N . GLU A 1 96 ? 11.402 9.609 5.449 1.00 95.00 96 GLU A N 1
ATOM 772 C CA . GLU A 1 96 ? 10.539 10.734 5.093 1.00 95.00 96 GLU A CA 1
ATOM 773 C C . GLU A 1 96 ? 11.083 11.454 3.856 1.00 95.00 96 GLU A C 1
ATOM 775 O O . GLU A 1 96 ? 12.288 11.653 3.707 1.00 95.00 96 GLU A O 1
ATOM 780 N N . MET A 1 97 ? 10.181 11.818 2.951 1.00 94.88 97 MET A N 1
ATOM 781 C CA . MET A 1 97 ? 10.490 12.422 1.662 1.00 94.88 97 MET A CA 1
ATOM 782 C C . MET A 1 97 ? 9.570 13.619 1.428 1.00 94.88 97 MET A C 1
ATOM 784 O O . MET A 1 97 ? 8.368 13.551 1.701 1.00 94.88 97 MET A O 1
ATOM 788 N N . ALA A 1 98 ? 10.122 14.702 0.880 1.00 94.62 98 ALA A N 1
ATOM 789 C CA . ALA A 1 98 ? 9.324 15.839 0.438 1.00 94.62 98 ALA A CA 1
ATOM 790 C C . ALA A 1 98 ? 8.399 15.423 -0.715 1.00 94.62 98 ALA A C 1
ATOM 792 O O . ALA A 1 98 ? 8.809 14.719 -1.640 1.00 94.62 98 ALA A O 1
ATOM 793 N N . SER A 1 99 ? 7.148 15.871 -0.665 1.00 94.62 99 SER A N 1
ATOM 794 C CA . SER A 1 99 ? 6.140 15.571 -1.676 1.00 94.62 99 SER A CA 1
ATOM 795 C C . SER A 1 99 ? 5.192 16.751 -1.879 1.00 94.62 99 SER A C 1
ATOM 797 O O . SER A 1 99 ? 5.348 17.816 -1.279 1.00 94.62 99 SER 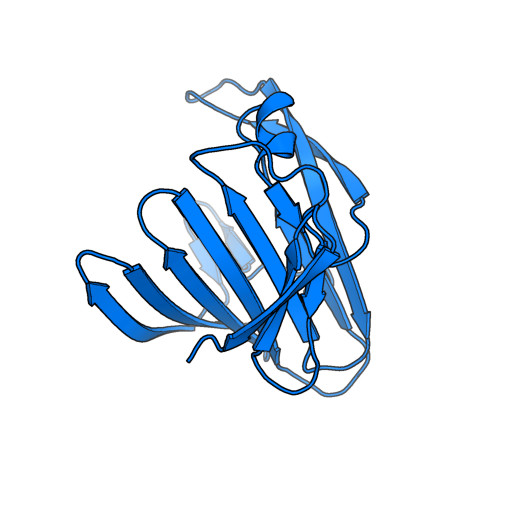A O 1
ATOM 799 N N . TRP A 1 100 ? 4.205 16.558 -2.746 1.00 94.38 100 TRP A N 1
ATOM 800 C CA . TRP A 1 100 ? 3.197 17.548 -3.087 1.00 94.38 100 TRP A CA 1
ATOM 801 C C . TRP A 1 100 ? 1.811 16.942 -2.939 1.00 94.38 100 TRP A C 1
ATOM 803 O O . TRP A 1 100 ? 1.580 15.792 -3.311 1.00 94.38 100 TRP A O 1
ATOM 813 N N . ARG A 1 101 ? 0.870 17.747 -2.456 1.00 94.00 101 ARG A N 1
ATOM 814 C CA . ARG A 1 101 ? -0.557 17.439 -2.491 1.00 94.00 101 ARG A CA 1
ATOM 815 C C . ARG A 1 101 ? -1.269 18.511 -3.298 1.00 94.00 101 ARG A C 1
ATOM 817 O O . ARG A 1 101 ? -0.983 19.691 -3.144 1.00 94.00 101 ARG A O 1
ATOM 824 N N . SER A 1 102 ? -2.209 18.106 -4.138 1.00 94.38 102 SER A N 1
ATOM 825 C CA . SER A 1 102 ? -3.100 19.019 -4.851 1.00 94.38 102 SER A CA 1
ATOM 826 C C . SER A 1 102 ? -4.530 18.728 -4.412 1.00 94.38 102 SER A C 1
ATOM 828 O O . SER A 1 102 ? -4.960 17.575 -4.437 1.00 94.38 102 SER A O 1
ATOM 830 N N . LYS A 1 103 ? -5.240 19.751 -3.929 1.00 92.62 103 LYS A N 1
ATOM 831 C CA . LYS A 1 103 ? -6.658 19.648 -3.539 1.00 92.62 103 LYS A CA 1
ATOM 832 C C . LYS A 1 103 ? -7.590 20.132 -4.648 1.00 92.62 103 LYS A C 1
ATOM 834 O O . LYS A 1 103 ? -8.734 19.697 -4.713 1.00 92.62 103 LYS A O 1
ATOM 839 N N . VAL A 1 104 ? -7.088 21.020 -5.502 1.00 94.69 104 VAL A N 1
ATOM 840 C CA . VAL A 1 104 ? -7.794 21.628 -6.629 1.00 94.69 104 VAL A CA 1
ATOM 841 C C . VAL A 1 104 ? -6.829 21.791 -7.800 1.00 94.69 104 VAL A C 1
ATOM 843 O O . VAL A 1 104 ? -5.615 21.887 -7.614 1.00 94.69 104 VAL A O 1
ATOM 846 N N . PHE A 1 105 ? -7.368 21.813 -9.017 1.00 94.50 105 PHE A N 1
ATOM 847 C CA . PHE A 1 105 ? -6.570 21.977 -10.229 1.00 94.50 105 PHE A CA 1
ATOM 848 C C . PHE A 1 105 ? -5.759 23.283 -10.202 1.00 94.50 105 PHE A C 1
ATOM 850 O O . PHE A 1 105 ? -6.285 24.334 -9.852 1.00 94.50 105 PHE A O 1
ATOM 857 N N . GLY A 1 106 ? -4.486 23.215 -10.599 1.00 95.69 106 GLY A N 1
ATOM 858 C CA . GLY A 1 106 ? -3.588 24.374 -10.655 1.00 95.69 106 GLY A CA 1
ATOM 859 C C . GLY A 1 106 ? -2.886 24.723 -9.337 1.00 95.69 106 GLY A C 1
ATOM 860 O O . GLY A 1 106 ? -1.935 25.500 -9.361 1.00 95.69 106 GLY A O 1
ATOM 861 N N . GLU A 1 107 ? -3.268 24.109 -8.213 1.00 95.56 107 GLU A N 1
ATOM 862 C CA . GLU A 1 107 ? -2.649 24.356 -6.907 1.00 95.56 107 GLU A CA 1
ATOM 863 C C . GLU A 1 107 ? -1.928 23.122 -6.362 1.00 95.56 107 GLU A C 1
ATOM 865 O O . GLU A 1 107 ? -2.379 21.983 -6.517 1.00 95.56 107 GLU A O 1
ATOM 870 N N . LYS A 1 108 ? -0.805 23.353 -5.675 1.00 95.25 108 LYS A N 1
ATOM 871 C CA . LYS A 1 108 ? -0.090 22.326 -4.915 1.00 95.25 108 LYS A CA 1
ATOM 872 C C . LYS A 1 108 ? 0.446 22.901 -3.609 1.00 95.25 108 LYS A C 1
ATOM 874 O O . LYS A 1 108 ? 0.992 24.001 -3.589 1.00 95.25 108 LYS A O 1
ATOM 879 N N . GLU A 1 109 ? 0.336 22.128 -2.543 1.00 94.25 109 GLU A N 1
ATOM 880 C CA . GLU A 1 109 ? 0.905 22.428 -1.231 1.00 94.25 109 GLU A CA 1
ATOM 881 C C . GLU A 1 109 ? 2.024 21.420 -0.909 1.00 94.25 109 GLU A C 1
ATOM 883 O O . GLU A 1 109 ? 1.919 20.246 -1.300 1.00 94.25 109 GLU A O 1
ATOM 888 N N . PRO A 1 110 ? 3.108 21.845 -0.231 1.00 94.38 110 PRO A N 1
ATOM 889 C CA . PRO A 1 110 ? 4.106 20.921 0.290 1.00 94.38 110 PRO A CA 1
ATOM 890 C C . PRO A 1 110 ? 3.465 19.879 1.208 1.00 94.38 110 PRO A C 1
ATOM 892 O O . PRO A 1 110 ? 2.579 20.182 2.007 1.00 94.38 110 PRO A O 1
ATOM 895 N N . SER A 1 111 ? 3.932 18.643 1.103 1.00 93.94 111 SER A N 1
ATOM 896 C CA . SER A 1 111 ? 3.497 17.525 1.936 1.00 93.94 111 SER A CA 1
ATOM 897 C C . SER A 1 111 ? 4.681 16.606 2.238 1.00 93.94 111 SER A C 1
ATOM 899 O O . SER A 1 111 ? 5.781 16.810 1.714 1.00 93.94 111 SER A O 1
ATOM 901 N N . SER A 1 112 ? 4.465 15.587 3.069 1.00 92.94 112 SER A N 1
ATOM 902 C CA . SER A 1 112 ? 5.459 14.547 3.313 1.00 92.94 112 SER A CA 1
ATOM 903 C C . SER A 1 112 ? 4.922 13.153 3.028 1.00 92.94 112 SER A C 1
ATOM 905 O O . SER A 1 112 ? 3.769 12.811 3.306 1.00 92.94 112 SER A O 1
ATOM 907 N N . THR A 1 113 ? 5.801 12.349 2.446 1.00 95.81 113 THR A N 1
ATOM 908 C CA . THR A 1 113 ? 5.596 10.931 2.170 1.00 95.81 113 THR A CA 1
ATOM 909 C C . THR A 1 113 ? 6.531 10.147 3.068 1.00 95.81 113 THR A C 1
ATOM 911 O O . THR A 1 113 ? 7.693 10.523 3.219 1.00 95.81 113 THR A O 1
ATOM 914 N N . ARG A 1 114 ? 6.067 9.029 3.621 1.00 96.56 114 ARG A N 1
ATOM 915 C CA . ARG A 1 114 ? 6.966 8.035 4.218 1.00 96.56 114 ARG A CA 1
ATOM 916 C C . ARG A 1 114 ? 7.076 6.839 3.292 1.00 96.56 114 ARG A C 1
ATOM 918 O O . ARG A 1 114 ? 6.065 6.322 2.824 1.00 96.56 114 ARG A O 1
ATOM 925 N N . CYS A 1 115 ? 8.304 6.416 3.034 1.00 96.44 115 CYS A N 1
ATOM 926 C CA . CYS A 1 115 ? 8.599 5.206 2.286 1.00 96.44 115 CYS A CA 1
ATOM 927 C C . CYS A 1 115 ? 9.114 4.139 3.249 1.00 96.44 115 CYS A C 1
ATOM 929 O O . CYS A 1 115 ? 10.086 4.377 3.968 1.00 96.44 115 CYS A O 1
ATOM 931 N N . VAL A 1 116 ? 8.464 2.977 3.259 1.00 95.38 116 VAL A N 1
ATOM 932 C CA . VAL A 1 116 ? 9.044 1.757 3.821 1.00 95.38 116 VAL A CA 1
ATOM 933 C C . VAL A 1 116 ? 9.908 1.127 2.739 1.00 95.38 116 VAL A C 1
ATOM 935 O O . VAL A 1 116 ? 9.415 0.834 1.647 1.00 95.38 116 VAL A O 1
ATOM 938 N N . LEU A 1 117 ? 11.181 0.914 3.055 1.00 93.94 117 LEU A N 1
ATOM 939 C CA . LEU A 1 117 ? 12.144 0.310 2.148 1.00 93.94 117 LEU A CA 1
ATOM 940 C C . LEU A 1 117 ? 12.482 -1.108 2.605 1.00 93.94 117 LEU A C 1
ATOM 942 O O . LEU A 1 117 ? 12.879 -1.323 3.750 1.00 93.94 117 LEU A O 1
ATOM 946 N N . HIS A 1 118 ? 12.399 -2.058 1.682 1.00 92.31 118 HIS A N 1
ATOM 947 C CA . HIS A 1 118 ? 12.948 -3.395 1.847 1.00 92.31 118 HIS A CA 1
ATOM 948 C C . HIS A 1 118 ? 13.909 -3.689 0.693 1.00 92.31 118 HIS A C 1
ATOM 950 O O . HIS A 1 118 ? 13.554 -3.510 -0.470 1.00 92.31 118 HIS A O 1
ATOM 956 N N . ALA A 1 119 ? 15.125 -4.123 1.015 1.00 93.88 119 ALA A N 1
ATOM 957 C CA . ALA A 1 119 ? 16.093 -4.630 0.051 1.00 93.88 119 ALA A CA 1
ATOM 958 C C . ALA A 1 119 ? 16.368 -6.094 0.392 1.00 93.88 119 ALA A C 1
ATOM 960 O O . ALA A 1 119 ? 16.691 -6.397 1.544 1.00 93.88 119 ALA A O 1
ATOM 961 N N . GLY A 1 120 ? 16.175 -6.982 -0.576 1.00 93.50 120 GLY A N 1
ATOM 962 C CA . GLY A 1 120 ? 16.290 -8.414 -0.351 1.00 93.50 120 GLY A CA 1
ATOM 963 C C . GLY A 1 120 ? 15.792 -9.246 -1.524 1.00 93.50 120 GLY A C 1
ATOM 964 O O . GLY A 1 120 ? 15.301 -8.728 -2.533 1.00 93.50 120 GLY A O 1
ATOM 965 N N . SER A 1 121 ? 15.877 -10.560 -1.348 1.00 94.31 121 SER A N 1
ATOM 966 C CA . SER A 1 121 ? 15.261 -11.534 -2.245 1.00 94.31 121 SER A CA 1
ATOM 967 C C . SER A 1 121 ? 13.738 -11.593 -2.092 1.00 94.31 121 SER A C 1
ATOM 969 O O . SER A 1 121 ? 13.174 -11.288 -1.040 1.00 94.31 121 SER A O 1
ATOM 971 N N . LEU A 1 122 ? 13.058 -11.992 -3.169 1.00 93.50 122 LEU A N 1
ATOM 972 C CA . LEU A 1 122 ? 11.614 -12.221 -3.181 1.00 93.50 122 LEU A CA 1
ATOM 973 C C . LEU A 1 122 ? 11.279 -13.671 -2.768 1.00 93.50 122 LEU A C 1
ATOM 975 O O . LEU A 1 122 ? 12.050 -14.580 -3.082 1.00 93.50 122 LEU A O 1
ATOM 979 N N . PRO A 1 123 ? 10.128 -13.918 -2.108 1.00 92.69 123 PRO A N 1
ATOM 980 C CA . PRO A 1 123 ? 9.045 -12.969 -1.854 1.00 92.69 123 PRO A CA 1
ATOM 981 C C . PRO A 1 123 ? 9.328 -11.987 -0.711 1.00 92.69 123 PRO A C 1
ATOM 983 O O . PRO A 1 123 ? 9.804 -12.366 0.357 1.00 92.69 123 PRO A O 1
ATOM 986 N N . ALA A 1 124 ? 8.942 -10.727 -0.909 1.00 91.81 124 ALA A N 1
ATOM 987 C CA . ALA A 1 124 ? 8.998 -9.691 0.120 1.00 91.81 124 ALA A CA 1
ATOM 988 C C . ALA A 1 124 ? 7.602 -9.417 0.684 1.00 91.81 124 ALA A C 1
ATOM 990 O O . ALA A 1 124 ? 6.607 -9.466 -0.042 1.00 91.81 124 ALA A O 1
ATOM 991 N N . VAL A 1 125 ? 7.531 -9.102 1.978 1.00 91.00 125 VAL A N 1
ATOM 992 C CA . VAL A 1 125 ? 6.276 -8.769 2.660 1.00 91.00 125 VAL A CA 1
ATOM 993 C C . VAL A 1 125 ? 6.426 -7.427 3.364 1.00 91.00 125 VAL A C 1
ATOM 995 O O . VAL A 1 125 ? 7.386 -7.223 4.103 1.00 91.00 125 VAL A O 1
ATOM 998 N N . LEU A 1 126 ? 5.468 -6.525 3.150 1.00 92.25 126 LEU A N 1
ATOM 999 C CA . LEU A 1 126 ? 5.368 -5.235 3.832 1.00 92.25 126 LEU A CA 1
ATOM 1000 C C . LEU A 1 126 ? 3.956 -5.076 4.385 1.00 92.25 126 LEU A C 1
ATOM 1002 O O . LEU A 1 126 ? 2.984 -5.507 3.769 1.00 92.25 126 LEU A O 1
ATOM 1006 N N . ALA A 1 127 ? 3.824 -4.447 5.543 1.00 92.44 127 ALA A N 1
ATOM 1007 C CA . ALA A 1 127 ? 2.547 -4.260 6.202 1.00 92.44 127 ALA A CA 1
ATOM 1008 C C . ALA A 1 127 ? 2.352 -2.829 6.698 1.00 92.44 127 ALA A C 1
ATOM 1010 O O . ALA A 1 127 ? 3.294 -2.142 7.094 1.00 92.44 127 ALA A O 1
ATOM 1011 N N . GLY A 1 128 ? 1.093 -2.413 6.720 1.00 93.00 128 GLY A N 1
ATOM 1012 C CA . GLY A 1 128 ? 0.648 -1.168 7.323 1.00 93.00 128 GLY A CA 1
ATOM 1013 C C . GLY A 1 128 ? -0.641 -1.372 8.106 1.00 93.00 128 GLY A C 1
ATOM 1014 O O . GLY A 1 128 ? -1.388 -2.322 7.873 1.00 93.00 128 GLY A O 1
ATOM 1015 N N . ALA A 1 129 ? -0.901 -0.473 9.041 1.00 93.06 129 ALA A N 1
ATOM 1016 C CA . ALA A 1 129 ? -2.156 -0.389 9.762 1.00 93.06 129 ALA A CA 1
ATOM 1017 C C . ALA A 1 129 ? -2.593 1.070 9.834 1.00 93.06 129 ALA A C 1
ATOM 1019 O O . ALA A 1 129 ? -1.761 1.952 10.049 1.00 93.06 129 ALA A O 1
ATOM 1020 N N . VAL A 1 130 ? -3.891 1.301 9.665 1.00 93.88 130 VAL A N 1
ATOM 1021 C CA . VAL A 1 130 ? -4.528 2.611 9.796 1.00 93.88 130 VAL A CA 1
ATOM 1022 C C . VAL A 1 130 ? -5.646 2.497 10.820 1.00 93.88 130 VAL A C 1
ATOM 1024 O O . VAL A 1 130 ? -6.527 1.652 10.673 1.00 93.88 130 VAL A O 1
ATOM 1027 N N . SER A 1 131 ? -5.606 3.331 11.852 1.00 92.31 131 SER A N 1
ATOM 1028 C CA . SER A 1 131 ? -6.662 3.423 12.859 1.00 92.31 131 SER A CA 1
ATOM 1029 C C . SER A 1 131 ? -7.578 4.607 12.584 1.00 92.31 131 SER A C 1
ATOM 1031 O O . SER A 1 131 ? -7.127 5.682 12.196 1.00 92.31 131 SER A O 1
ATOM 1033 N N . PHE A 1 132 ? -8.869 4.415 12.817 1.00 88.69 132 PHE A N 1
ATOM 1034 C CA . PHE A 1 132 ? -9.898 5.446 12.710 1.00 88.69 132 PHE A CA 1
ATOM 1035 C C . PHE A 1 132 ? -10.446 5.875 14.074 1.00 88.69 132 PHE A C 1
ATOM 1037 O O . PHE A 1 132 ? -11.078 6.923 14.168 1.00 88.69 132 PHE A O 1
ATOM 1044 N N . ALA A 1 133 ? -10.190 5.096 15.129 1.00 81.44 133 ALA A N 1
ATOM 1045 C CA . ALA A 1 133 ? -10.728 5.345 16.466 1.00 81.44 133 ALA A CA 1
ATOM 1046 C C . ALA A 1 133 ? -9.711 5.943 17.444 1.00 81.44 133 ALA A C 1
ATOM 1048 O O . ALA A 1 133 ? -10.088 6.660 18.370 1.00 81.44 133 ALA A O 1
ATOM 1049 N N . SER A 1 134 ? -8.422 5.647 17.266 1.00 75.69 134 SER A N 1
ATOM 1050 C CA . SER A 1 134 ? -7.379 6.053 18.212 1.00 75.69 134 SER A CA 1
ATOM 1051 C C . SER A 1 134 ? -6.012 6.237 17.561 1.00 75.69 134 SER A C 1
ATOM 1053 O O . SER A 1 134 ? -5.750 5.743 16.466 1.00 75.69 134 SER A O 1
ATOM 1055 N N . ASP A 1 135 ? -5.110 6.887 18.291 1.00 77.75 135 ASP A N 1
ATOM 1056 C CA . ASP A 1 135 ? -3.673 6.850 18.017 1.00 77.75 135 ASP A CA 1
ATOM 1057 C C . ASP A 1 135 ? -3.168 5.390 18.018 1.00 77.75 135 ASP A C 1
ATOM 1059 O O . ASP A 1 135 ? -3.631 4.563 18.813 1.00 77.75 135 ASP A O 1
ATOM 1063 N N . LEU A 1 136 ? -2.241 5.067 17.114 1.00 75.44 136 LEU A N 1
ATOM 1064 C CA . LEU A 1 136 ? -1.535 3.785 17.059 1.00 75.44 136 LEU A CA 1
ATOM 1065 C C . LEU A 1 136 ? -0.163 3.840 17.743 1.00 75.44 136 LEU A C 1
ATOM 1067 O O . LEU A 1 136 ? 0.657 2.940 17.545 1.00 75.44 136 LEU A O 1
ATOM 1071 N N . ALA A 1 137 ? 0.100 4.859 18.563 1.00 68.56 137 ALA A N 1
ATOM 1072 C CA . ALA A 1 137 ? 1.299 4.977 19.377 1.00 68.56 137 ALA A CA 1
ATOM 1073 C C . ALA A 1 137 ? 1.614 3.653 20.099 1.00 68.56 137 ALA A C 1
ATOM 1075 O O . ALA A 1 137 ? 0.862 3.162 20.942 1.00 68.56 137 ALA A O 1
ATOM 1076 N N . GLY A 1 138 ? 2.753 3.053 19.743 1.00 62.41 138 GLY A N 1
ATOM 1077 C CA . GLY A 1 138 ? 3.228 1.792 20.315 1.00 62.41 138 GLY A CA 1
ATOM 1078 C C . GLY A 1 138 ? 2.792 0.516 19.584 1.00 62.41 138 GLY A C 1
ATOM 1079 O O . GLY A 1 138 ? 3.327 -0.546 19.910 1.00 62.41 138 GLY A O 1
ATOM 1080 N N . LEU A 1 139 ? 1.908 0.585 18.580 1.00 73.38 139 LEU A N 1
ATOM 1081 C CA . LEU A 1 139 ? 1.623 -0.554 17.703 1.00 73.38 139 LEU A CA 1
ATOM 1082 C C . LEU A 1 139 ? 2.870 -0.876 16.870 1.00 73.38 139 LEU A C 1
ATOM 1084 O O . LEU A 1 139 ? 3.368 -0.040 16.116 1.00 73.38 139 LEU A O 1
ATOM 1088 N N . LYS A 1 140 ? 3.367 -2.109 16.980 1.00 76.25 140 LYS A N 1
ATOM 1089 C CA . LYS A 1 140 ? 4.454 -2.611 16.134 1.00 76.25 140 LYS A CA 1
ATOM 1090 C C . LYS A 1 140 ? 3.924 -3.697 15.215 1.00 76.25 140 LYS A C 1
ATOM 1092 O O . LYS A 1 140 ? 3.443 -4.734 15.675 1.00 76.25 140 LYS A O 1
ATOM 1097 N N . LEU A 1 141 ? 4.050 -3.452 13.917 1.00 81.31 141 LEU A N 1
ATOM 1098 C CA . LEU A 1 141 ? 3.762 -4.436 12.886 1.00 81.31 141 LEU A CA 1
ATOM 1099 C C . LEU A 1 141 ? 5.029 -5.215 12.573 1.00 81.31 141 LEU A C 1
ATOM 1101 O O . LEU A 1 141 ? 6.063 -4.639 12.233 1.00 81.31 141 LEU A O 1
ATOM 1105 N N . MET A 1 142 ? 4.934 -6.532 12.691 1.00 76.81 142 MET A N 1
ATOM 1106 C CA . MET A 1 142 ? 5.987 -7.450 12.293 1.00 76.81 142 MET A CA 1
ATOM 1107 C C . MET A 1 142 ? 5.430 -8.360 11.208 1.00 76.81 142 MET A C 1
ATOM 1109 O O . MET A 1 142 ? 4.423 -9.043 11.398 1.00 76.81 142 MET A O 1
ATOM 1113 N N . THR A 1 143 ? 6.090 -8.366 10.061 1.00 70.00 143 THR A N 1
ATOM 1114 C CA . THR A 1 143 ? 5.809 -9.322 8.996 1.00 70.00 143 THR A CA 1
ATOM 1115 C C . THR A 1 143 ? 6.472 -10.642 9.357 1.00 70.00 143 THR A C 1
ATOM 1117 O O . THR A 1 143 ? 7.653 -10.672 9.706 1.00 70.00 143 THR A O 1
ATOM 1120 N N . VAL A 1 144 ? 5.724 -11.736 9.297 1.00 62.50 144 VAL A N 1
ATOM 1121 C CA . VAL A 1 144 ? 6.292 -13.073 9.462 1.00 62.50 144 VAL A CA 1
ATOM 1122 C C . VAL A 1 144 ? 6.481 -13.641 8.073 1.00 62.50 144 VAL A C 1
ATOM 1124 O O . VAL A 1 144 ? 5.515 -13.794 7.349 1.00 62.50 144 VAL A O 1
ATOM 1127 N N . GLN A 1 145 ? 7.710 -13.943 7.680 1.00 61.81 145 GLN A N 1
ATOM 1128 C CA . GLN A 1 145 ? 7.961 -14.668 6.436 1.00 61.81 145 GLN A CA 1
ATOM 1129 C C . GLN A 1 145 ? 8.078 -16.174 6.719 1.00 61.81 145 GLN A C 1
ATOM 1131 O O . GLN A 1 145 ? 8.490 -16.545 7.821 1.00 61.81 145 GLN A O 1
ATOM 1136 N N . PRO A 1 146 ? 7.724 -17.055 5.763 1.00 52.69 146 PRO A N 1
ATOM 1137 C CA . PRO A 1 146 ? 7.182 -16.779 4.424 1.00 52.69 146 PRO A CA 1
ATOM 1138 C C . PRO A 1 146 ? 5.642 -16.731 4.377 1.00 52.69 146 PRO A C 1
ATOM 1140 O O . PRO A 1 146 ? 5.052 -16.643 3.303 1.00 52.69 146 PRO A O 1
ATOM 1143 N N . HIS A 1 147 ? 4.972 -16.846 5.522 1.00 57.59 147 HIS A N 1
ATOM 1144 C CA . HIS A 1 147 ? 3.518 -16.931 5.570 1.00 57.59 147 HIS A CA 1
ATOM 1145 C C . HIS A 1 147 ? 2.869 -15.554 5.414 1.00 57.59 147 HIS A C 1
ATOM 1147 O O . HIS A 1 147 ? 3.397 -14.558 5.888 1.00 57.59 147 HIS A O 1
ATOM 1153 N N . PRO A 1 148 ? 1.677 -15.456 4.820 1.00 60.00 148 PRO A N 1
ATOM 1154 C CA . PRO A 1 148 ? 0.942 -14.201 4.769 1.00 60.00 148 PRO A CA 1
ATOM 1155 C C . PRO A 1 148 ? 0.290 -13.849 6.120 1.00 60.00 148 PRO A C 1
ATOM 1157 O O . PRO A 1 148 ? -0.887 -13.491 6.188 1.00 60.00 148 PRO A O 1
ATOM 1160 N N . CYS A 1 149 ? 1.028 -13.998 7.219 1.00 63.59 149 CYS A N 1
ATOM 1161 C CA . CYS A 1 149 ? 0.551 -13.652 8.543 1.00 63.59 149 CYS A CA 1
ATOM 1162 C C . CYS A 1 149 ? 1.231 -12.377 9.046 1.00 63.59 149 CYS A C 1
ATOM 1164 O O . CYS A 1 149 ? 2.445 -12.168 8.959 1.00 63.59 149 CYS A O 1
ATOM 1166 N N . LEU A 1 150 ? 0.393 -11.494 9.572 1.00 70.31 150 LEU A N 1
ATOM 1167 C CA . LEU A 1 150 ? 0.802 -10.272 10.228 1.00 70.31 150 LEU A CA 1
ATOM 1168 C C . LEU A 1 150 ? 0.853 -10.539 11.730 1.00 70.31 150 LEU A C 1
ATOM 1170 O O . LEU A 1 150 ? -0.160 -10.890 12.336 1.00 70.31 150 LEU A O 1
ATOM 1174 N N . LYS A 1 151 ? 2.013 -10.338 12.355 1.00 69.06 151 LYS A N 1
ATOM 1175 C CA . LYS A 1 151 ? 2.098 -10.242 13.813 1.00 69.06 151 LYS A CA 1
ATOM 1176 C C . LYS A 1 151 ? 1.870 -8.797 14.218 1.00 69.06 151 LYS A C 1
ATOM 1178 O O . LYS A 1 151 ? 2.656 -7.910 13.887 1.00 69.06 151 LYS A O 1
ATOM 1183 N N . VAL A 1 152 ? 0.794 -8.577 14.958 1.00 68.50 152 VAL A N 1
ATOM 1184 C CA . VAL A 1 152 ? 0.425 -7.277 15.513 1.00 68.50 152 VAL A CA 1
ATOM 1185 C C . VAL A 1 152 ? 0.789 -7.276 16.990 1.00 68.50 152 VAL A C 1
ATOM 1187 O O . VAL A 1 152 ? 0.228 -8.055 17.763 1.00 68.50 152 VAL A O 1
ATOM 1190 N N . ARG A 1 153 ? 1.733 -6.421 17.393 1.00 66.06 153 ARG A N 1
ATOM 1191 C CA . ARG A 1 153 ? 2.064 -6.192 18.803 1.00 66.06 153 ARG A CA 1
ATOM 1192 C C . ARG A 1 153 ? 1.458 -4.876 19.274 1.00 66.06 153 ARG A C 1
ATOM 1194 O O . ARG A 1 153 ? 1.810 -3.824 18.748 1.00 66.06 153 ARG A O 1
ATOM 1201 N N . PHE A 1 154 ? 0.588 -4.956 20.272 1.00 65.44 154 PHE A N 1
ATOM 1202 C CA . PHE A 1 154 ? -0.085 -3.820 20.893 1.00 65.44 154 PHE A CA 1
ATOM 1203 C C . PHE A 1 154 ? 0.824 -3.121 21.916 1.00 65.44 154 PHE A C 1
ATOM 1205 O O . PHE A 1 154 ? 1.811 -3.695 22.385 1.00 65.44 154 PHE A O 1
ATOM 1212 N N . SER A 1 155 ? 0.481 -1.881 22.274 1.00 61.22 155 SER A N 1
ATOM 1213 C CA . SER A 1 155 ? 1.226 -1.051 23.234 1.00 61.22 155 SER A CA 1
ATOM 1214 C C . SER A 1 155 ? 1.297 -1.656 24.642 1.00 61.22 155 SER A C 1
ATOM 1216 O O . SER A 1 155 ? 2.270 -1.432 25.356 1.00 61.22 155 SER A O 1
ATOM 1218 N N . ASP A 1 156 ? 0.322 -2.488 25.011 1.00 67.00 156 ASP A N 1
ATOM 1219 C CA . ASP A 1 156 ? 0.300 -3.267 26.257 1.00 67.00 156 ASP A CA 1
ATOM 1220 C C . ASP A 1 156 ? 1.174 -4.539 26.226 1.00 67.00 156 ASP A C 1
ATOM 1222 O O . ASP A 1 156 ? 1.171 -5.329 27.169 1.00 67.00 156 ASP A O 1
ATOM 1226 N N . GLY A 1 157 ? 1.913 -4.763 25.136 1.00 63.69 157 GLY A N 1
ATOM 1227 C CA . GLY A 1 157 ? 2.817 -5.898 24.962 1.00 63.69 157 GLY A CA 1
ATOM 1228 C C . GLY A 1 157 ? 2.158 -7.173 24.427 1.00 63.69 157 GLY A C 1
ATOM 1229 O O . GLY A 1 157 ? 2.878 -8.102 24.044 1.00 63.69 157 GLY A O 1
ATOM 1230 N N . ARG A 1 158 ? 0.821 -7.239 24.321 1.00 69.38 158 ARG A N 1
ATOM 1231 C CA . ARG A 1 158 ? 0.137 -8.394 23.718 1.00 69.38 158 ARG A CA 1
ATOM 1232 C C . ARG A 1 158 ? 0.507 -8.513 22.244 1.00 69.38 158 ARG A C 1
ATOM 1234 O O . ARG A 1 158 ? 0.629 -7.519 21.534 1.00 69.38 158 ARG A O 1
ATOM 1241 N N . THR A 1 159 ? 0.664 -9.744 21.764 1.00 69.00 159 THR A N 1
ATOM 1242 C CA . THR A 1 159 ? 0.878 -10.033 20.340 1.00 69.00 159 THR A CA 1
ATOM 1243 C C . THR A 1 159 ? -0.277 -10.882 19.825 1.00 69.00 159 THR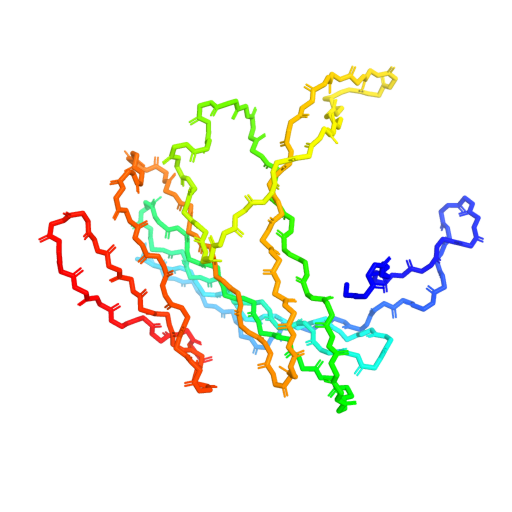 A C 1
ATOM 1245 O O . THR A 1 159 ? -0.682 -11.835 20.489 1.00 69.00 159 THR A O 1
ATOM 1248 N N . ARG A 1 160 ? -0.815 -10.541 18.653 1.00 72.81 160 ARG A N 1
ATOM 1249 C CA . ARG A 1 160 ? -1.795 -11.354 17.926 1.00 72.81 160 ARG A CA 1
ATOM 1250 C C . ARG A 1 160 ? -1.276 -11.662 16.534 1.00 72.81 160 ARG A C 1
ATOM 1252 O O . ARG A 1 160 ? -0.744 -10.782 15.860 1.00 72.81 160 ARG A O 1
ATOM 1259 N N . GLU A 1 161 ? -1.450 -12.904 16.110 1.00 74.31 161 GLU A N 1
ATOM 1260 C CA . GLU A 1 161 ? -1.286 -13.279 14.712 1.00 74.31 161 GLU A CA 1
ATOM 1261 C C . GLU A 1 161 ? -2.602 -13.027 13.983 1.00 74.31 161 GLU A C 1
ATOM 1263 O O . GLU A 1 161 ? -3.665 -13.487 14.401 1.00 74.31 161 GLU A O 1
ATOM 1268 N N . VAL A 1 162 ? -2.525 -12.263 12.901 1.00 71.31 162 VAL A N 1
ATOM 1269 C CA . VAL A 1 162 ? -3.633 -12.014 11.990 1.00 71.31 162 VAL A CA 1
ATOM 1270 C C . VAL A 1 162 ? -3.267 -12.662 10.667 1.00 71.31 162 VAL A C 1
ATOM 1272 O O . VAL A 1 162 ? -2.343 -12.225 9.981 1.00 71.31 162 VAL A O 1
ATOM 1275 N N . THR A 1 163 ? -3.985 -13.725 10.321 1.00 67.56 163 THR A N 1
ATOM 1276 C 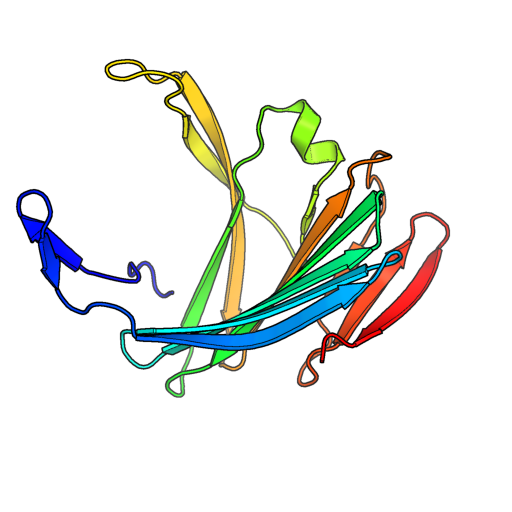CA . THR A 1 163 ? -3.873 -14.343 8.999 1.00 67.56 163 THR A CA 1
ATOM 1277 C C . THR A 1 163 ? -4.848 -13.643 8.068 1.00 67.56 163 THR A C 1
ATOM 1279 O O . THR A 1 163 ? -6.043 -13.566 8.353 1.00 67.56 163 THR A O 1
ATOM 1282 N N . LEU A 1 164 ? -4.322 -13.112 6.972 1.00 65.62 164 LEU A N 1
ATOM 1283 C CA . LEU A 1 164 ? -5.103 -12.487 5.915 1.00 65.62 164 LEU A CA 1
ATOM 1284 C C . LEU A 1 164 ? -5.191 -13.508 4.778 1.00 65.62 164 LEU A C 1
ATOM 1286 O O . LEU A 1 164 ? -4.260 -13.542 3.983 1.00 65.62 164 LEU A O 1
ATOM 1290 N N . GLY A 1 165 ? -6.238 -14.346 4.759 1.00 56.50 165 GLY A N 1
ATOM 1291 C CA . GLY A 1 165 ? -6.644 -15.217 3.630 1.00 56.50 165 GLY A CA 1
ATOM 1292 C C . GLY A 1 165 ? -5.540 -15.863 2.788 1.00 56.50 165 GLY A C 1
ATOM 1293 O O . GLY A 1 165 ? -4.936 -15.181 1.915 1.00 56.50 165 GLY A O 1
#

Radius of gyration: 16.93 Å; chains: 1; bounding box: 39×41×50 Å

Sequence (165 aa):
IDGKDQAVPSGPFRWEGRPETRIREWASTPERDLLDAECRYSGFVHRRRFLFLKPDLLLILDQIEGPTGEHRIEQFWHAGGPQAWNAIALSGSTTEMASWRSKVFGEKEPSSTRCVLHAGSLPAVLAGAVSFASDLAGLKLMTVQPHPCLKVRFSDGRTREVTLG

Secondary structure (DSSP, 8-state):
-TT--SSEE-STT-EESPPEEEEEEEEE-SSEEEEEEEEEETTEEEEEEEEEETTTEEEEEEEEE-SSSEEEEEEEEE-SSGGGGGGEEESS-EEEEEEEE-SSTT--EEEEEEEEEEEEESSEEEEEEEESSS--TT-EEEEETTTTEEEEE-TTS-EEEEE--

pLDDT: mean 88.23, std 10.8, range [52.69, 98.25]

Foldseek 3Di:
DQPDDQWDDPDVPDTHFHWDKDWPDWDDDPQWTWTWMWTDTPFKIWIWIWICGPPWKIKIKTWMDGDWDKDKDKDKDFAPAPVQVQQKEWAADWDKDWDWDDPDPPDIDIGIMIIDIDIDTDGDMIMMMGTDPDGQVQWYWDCDPDAQWIWTQGNVRDTDIDHRD